Protein AF-A0A3C1A5S3-F1 (afdb_monomer_lite)

Radius of gyration: 15.79 Å; chains: 1; bounding box: 31×40×31 Å

Foldseek 3Di:
DVVCPPPDLVVLLVDALVNVQVVVVHDDPVCSVVSVVVNVVSNVVSCVVVVVPDDPPPVDDPDDPVPDPPPPD

Structure (mmCIF, N/CA/C/O backbone):
data_AF-A0A3C1A5S3-F1
#
_entry.id   AF-A0A3C1A5S3-F1
#
loop_
_atom_site.group_PDB
_atom_site.id
_atom_site.type_symbol
_atom_site.label_atom_id
_atom_site.label_alt_id
_atom_site.label_comp_id
_atom_site.label_asym_id
_atom_site.label_entity_id
_atom_site.label_seq_id
_atom_site.pdbx_PDB_ins_code
_atom_site.Cartn_x
_atom_site.Cartn_y
_atom_site.Cartn_z
_atom_site.occupancy
_atom_site.B_iso_or_equiv
_atom_site.auth_seq_id
_atom_site.auth_comp_id
_atom_site.auth_asym_id
_atom_site.auth_atom_id
_atom_site.pdbx_PDB_model_num
ATOM 1 N N . THR A 1 1 ? -7.135 1.419 -7.291 1.00 59.75 1 THR A N 1
ATOM 2 C CA . THR A 1 1 ? -8.071 1.471 -6.143 1.00 59.75 1 THR A CA 1
ATOM 3 C C . THR A 1 1 ? -8.912 0.212 -6.000 1.00 59.75 1 THR A C 1
ATOM 5 O O . THR A 1 1 ? -9.434 -0.012 -4.918 1.00 59.75 1 THR A O 1
ATOM 8 N N . GLU A 1 2 ? -9.033 -0.638 -7.025 1.00 78.94 2 GLU A N 1
ATOM 9 C CA . GLU A 1 2 ? -9.804 -1.887 -6.913 1.00 78.94 2 GLU A CA 1
ATOM 10 C C . GLU A 1 2 ? -9.156 -2.944 -6.010 1.00 78.94 2 GLU A C 1
ATOM 12 O O . GLU A 1 2 ? -9.860 -3.583 -5.243 1.00 78.94 2 GLU A O 1
ATOM 17 N N . MET A 1 3 ? -7.822 -3.052 -5.992 1.00 72.94 3 MET A N 1
ATOM 18 C CA . MET A 1 3 ? -7.107 -4.080 -5.209 1.00 72.94 3 MET A CA 1
ATOM 19 C C . MET A 1 3 ? -7.313 -4.023 -3.689 1.00 72.94 3 MET A C 1
ATOM 21 O O . MET A 1 3 ? -7.080 -5.014 -3.002 1.00 72.94 3 MET A O 1
ATOM 25 N N . VAL A 1 4 ? -7.710 -2.866 -3.160 1.00 76.12 4 VAL A N 1
ATOM 26 C CA . VAL A 1 4 ? -7.955 -2.648 -1.725 1.00 76.12 4 VAL A CA 1
ATOM 27 C C . VAL A 1 4 ? -9.440 -2.474 -1.406 1.00 76.12 4 VAL A C 1
ATOM 29 O O . VAL A 1 4 ? -9.815 -2.356 -0.244 1.00 76.12 4 VAL A O 1
ATOM 32 N N . LYS A 1 5 ? -10.310 -2.456 -2.423 1.00 78.81 5 LYS A N 1
ATOM 33 C CA . LYS A 1 5 ? -11.747 -2.252 -2.235 1.00 78.81 5 LYS A CA 1
ATOM 34 C C . LYS A 1 5 ? -12.368 -3.534 -1.671 1.00 78.81 5 LYS A C 1
ATOM 36 O O . LYS A 1 5 ? -12.250 -4.593 -2.272 1.00 78.81 5 LYS A O 1
ATOM 41 N N . GLY A 1 6 ? -13.022 -3.429 -0.514 1.00 80.94 6 GLY A N 1
ATOM 42 C CA . GLY A 1 6 ? -13.646 -4.568 0.172 1.00 80.94 6 GLY A CA 1
ATOM 43 C C . GLY A 1 6 ? -12.687 -5.423 1.009 1.00 80.94 6 GLY A C 1
ATOM 44 O O . GLY A 1 6 ? -13.143 -6.354 1.666 1.00 80.94 6 GLY A O 1
ATOM 45 N N . LYS A 1 7 ? -11.388 -5.096 1.028 1.00 83.94 7 LYS A N 1
ATOM 46 C CA . LYS A 1 7 ? -10.412 -5.724 1.922 1.00 83.94 7 LYS A CA 1
ATOM 47 C C . LYS A 1 7 ? -10.440 -5.090 3.307 1.00 83.94 7 LYS A C 1
ATOM 49 O O . LYS A 1 7 ? -10.845 -3.936 3.470 1.00 83.94 7 LYS A O 1
ATOM 54 N N . THR A 1 8 ? -9.986 -5.839 4.308 1.00 87.62 8 THR A N 1
ATOM 55 C CA . THR A 1 8 ? -9.796 -5.280 5.650 1.00 87.62 8 THR A CA 1
ATOM 56 C C . THR A 1 8 ? -8.596 -4.334 5.678 1.00 87.62 8 THR A C 1
ATOM 58 O O . THR A 1 8 ? -7.716 -4.379 4.818 1.00 87.62 8 THR A O 1
ATOM 61 N N . VAL A 1 9 ? -8.550 -3.468 6.691 1.00 83.94 9 VAL A N 1
ATOM 62 C CA . VAL A 1 9 ? -7.444 -2.521 6.890 1.00 83.94 9 VAL A CA 1
ATOM 63 C C . VAL A 1 9 ? -6.094 -3.241 7.014 1.00 83.94 9 VAL A C 1
ATOM 65 O O . VAL A 1 9 ? -5.094 -2.751 6.500 1.00 83.94 9 VAL A O 1
ATOM 68 N N . ASP A 1 10 ? -6.074 -4.412 7.652 1.00 84.25 10 ASP A N 1
ATOM 69 C CA . ASP A 1 10 ? -4.871 -5.232 7.818 1.00 84.25 10 ASP A CA 1
ATOM 70 C C . ASP A 1 10 ? -4.373 -5.782 6.474 1.00 84.25 10 ASP A C 1
ATOM 72 O O . ASP A 1 10 ? -3.215 -5.600 6.106 1.00 84.25 10 ASP A O 1
ATOM 76 N N . GLU A 1 11 ? -5.284 -6.318 5.658 1.00 84.25 11 GLU A N 1
ATOM 77 C CA . GLU A 1 11 ? -4.940 -6.787 4.314 1.00 84.25 11 GLU A CA 1
ATOM 78 C C . GLU A 1 11 ? -4.471 -5.657 3.389 1.00 84.25 11 GLU A C 1
ATOM 80 O O . GLU A 1 11 ? -3.608 -5.858 2.533 1.00 84.25 11 GLU A O 1
ATOM 85 N N . ALA A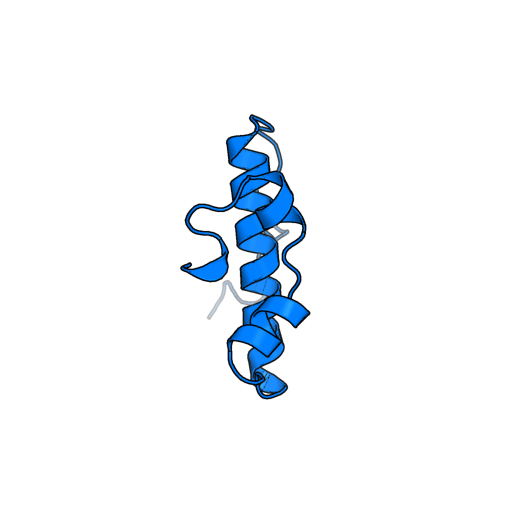 1 12 ? -5.025 -4.454 3.551 1.00 83.88 12 ALA A N 1
ATOM 86 C CA . ALA A 1 12 ? -4.586 -3.286 2.798 1.00 83.88 12 ALA A CA 1
ATOM 87 C C . ALA A 1 12 ? -3.191 -2.794 3.241 1.00 83.88 12 ALA A C 1
ATOM 89 O O . ALA A 1 12 ? -2.454 -2.265 2.410 1.00 83.88 12 ALA A O 1
ATOM 90 N N . LEU A 1 13 ? -2.796 -3.008 4.504 1.00 82.56 13 LEU A 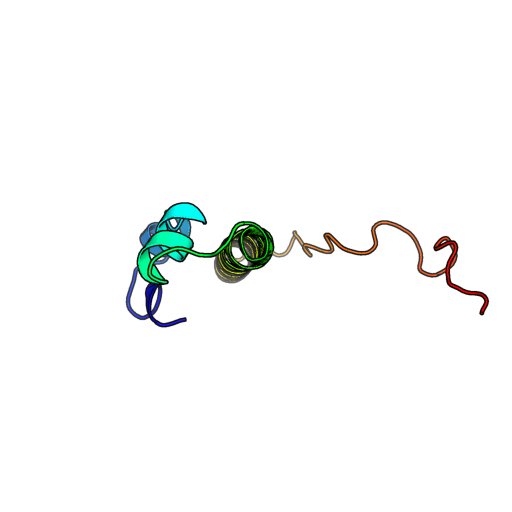N 1
ATOM 91 C CA . LEU A 1 13 ? -1.442 -2.724 5.009 1.00 82.56 13 LEU A CA 1
ATOM 92 C C . LEU A 1 13 ? -0.398 -3.726 4.512 1.00 82.56 13 LEU A C 1
ATOM 94 O O . LEU A 1 13 ? 0.764 -3.358 4.333 1.00 82.56 13 LEU A O 1
ATOM 98 N N . GLN A 1 14 ? -0.804 -4.975 4.280 1.00 84.81 14 GLN A N 1
ATOM 99 C CA . GLN A 1 14 ? 0.058 -6.009 3.704 1.00 84.81 14 GLN A CA 1
ATOM 100 C C . GLN A 1 14 ? 0.277 -5.841 2.192 1.00 84.81 14 GLN A C 1
ATOM 102 O O . GLN A 1 14 ? 1.070 -6.576 1.598 1.00 84.81 14 GLN A O 1
ATOM 107 N N . LEU A 1 15 ? -0.395 -4.877 1.553 1.00 83.69 15 LEU A N 1
ATOM 108 C CA . LEU A 1 15 ? -0.171 -4.557 0.150 1.00 83.69 15 LEU A CA 1
ATOM 109 C C . LEU A 1 15 ? 1.254 -4.018 -0.046 1.00 83.69 15 LEU A C 1
ATOM 111 O O . LEU A 1 15 ? 1.675 -3.074 0.621 1.00 83.69 15 LEU A O 1
ATOM 115 N N . THR A 1 16 ? 1.983 -4.608 -0.992 1.00 82.62 16 THR A N 1
ATOM 116 C CA . THR A 1 16 ? 3.353 -4.210 -1.340 1.00 82.62 16 THR A CA 1
ATOM 117 C C . THR A 1 16 ? 3.423 -3.645 -2.754 1.00 82.62 16 THR A C 1
ATOM 119 O O . THR A 1 16 ? 2.618 -4.005 -3.616 1.00 82.62 16 THR A O 1
ATOM 122 N N . ASN A 1 17 ? 4.426 -2.814 -3.031 1.00 80.25 17 ASN A N 1
ATOM 123 C CA . ASN A 1 17 ? 4.707 -2.257 -4.349 1.00 80.25 17 ASN A CA 1
ATOM 124 C C . ASN A 1 17 ? 4.838 -3.376 -5.388 1.00 80.25 17 ASN A C 1
ATOM 126 O O . ASN A 1 17 ? 4.359 -3.242 -6.505 1.00 80.25 17 ASN A O 1
ATOM 130 N N . LYS A 1 18 ? 5.433 -4.506 -4.995 1.00 81.62 18 LYS A N 1
ATOM 131 C CA . LYS A 1 18 ? 5.577 -5.689 -5.833 1.00 81.62 18 LYS A CA 1
ATOM 132 C C . LYS A 1 18 ? 4.215 -6.290 -6.181 1.00 81.62 18 LYS A C 1
ATOM 134 O O . LYS A 1 18 ? 3.955 -6.505 -7.357 1.00 81.62 18 LYS A O 1
ATOM 139 N N . ALA A 1 19 ? 3.319 -6.458 -5.206 1.00 82.25 19 ALA A N 1
ATOM 140 C CA . ALA A 1 19 ? 1.955 -6.923 -5.469 1.00 82.25 19 ALA A CA 1
ATOM 141 C C . ALA A 1 19 ? 1.177 -5.957 -6.384 1.00 82.25 19 ALA A C 1
ATOM 143 O O . ALA A 1 19 ? 0.427 -6.393 -7.252 1.00 82.25 19 ALA A O 1
ATOM 144 N N . VAL A 1 20 ? 1.395 -4.645 -6.230 1.00 79.12 20 VAL A N 1
ATOM 145 C CA . VAL A 1 20 ? 0.825 -3.614 -7.113 1.00 79.12 20 VAL A CA 1
ATOM 146 C C . VAL A 1 20 ? 1.376 -3.737 -8.537 1.00 79.12 20 VAL A C 1
ATOM 148 O O . VAL A 1 20 ? 0.617 -3.639 -9.495 1.00 79.12 20 VAL A O 1
ATOM 151 N N . MET A 1 21 ? 2.680 -3.973 -8.689 1.00 79.94 21 MET A N 1
ATOM 152 C CA . MET A 1 21 ? 3.323 -4.161 -9.991 1.00 79.94 21 MET A CA 1
ATOM 153 C C . MET A 1 21 ? 2.863 -5.444 -10.685 1.00 79.94 21 MET A C 1
ATOM 155 O O . MET A 1 21 ? 2.609 -5.417 -11.885 1.00 79.94 21 MET A O 1
ATOM 159 N N . GLU A 1 22 ? 2.742 -6.547 -9.943 1.00 81.81 22 GLU A N 1
ATOM 160 C CA . GLU A 1 22 ? 2.268 -7.833 -10.470 1.00 81.81 22 GLU A CA 1
ATOM 161 C C . GLU A 1 22 ? 0.799 -7.752 -10.904 1.00 81.81 22 GLU A C 1
ATOM 163 O O . GLU A 1 22 ? 0.442 -8.257 -11.963 1.00 81.81 22 GLU A O 1
ATOM 168 N N . ALA A 1 23 ? -0.044 -7.036 -10.155 1.00 79.56 23 ALA A N 1
ATOM 169 C CA . ALA A 1 23 ? -1.439 -6.808 -10.532 1.00 79.56 23 ALA A CA 1
ATOM 170 C C . ALA A 1 23 ? -1.614 -5.920 -11.776 1.00 79.56 23 ALA A C 1
ATOM 172 O O . ALA A 1 23 ? -2.679 -5.924 -12.390 1.00 79.56 23 ALA A O 1
ATOM 173 N N . LEU A 1 24 ? -0.589 -5.146 -12.137 1.00 75.88 24 LEU A N 1
ATOM 174 C CA . LEU A 1 24 ? -0.561 -4.301 -13.330 1.00 75.88 24 LEU A CA 1
ATOM 175 C C . LEU A 1 24 ? 0.173 -4.971 -14.509 1.00 75.88 24 LEU A C 1
ATOM 177 O O . LEU A 1 24 ? 0.585 -4.268 -15.426 1.00 75.88 24 LEU A O 1
ATOM 181 N N . ASP A 1 25 ? 0.331 -6.302 -14.480 1.00 75.56 25 ASP A N 1
ATOM 182 C CA . ASP A 1 25 ? 1.010 -7.114 -15.511 1.00 75.56 25 ASP A CA 1
ATOM 183 C C . ASP A 1 25 ? 2.490 -6.734 -15.725 1.00 75.56 25 ASP A C 1
ATOM 185 O O . ASP A 1 25 ? 3.067 -6.880 -16.799 1.00 75.56 25 ASP A O 1
ATOM 189 N N . GLY A 1 26 ? 3.131 -6.234 -14.665 1.00 69.62 26 GLY A N 1
ATOM 190 C CA . GLY A 1 26 ? 4.507 -5.762 -14.705 1.00 69.62 26 GLY A CA 1
ATOM 191 C C . GLY A 1 26 ? 4.607 -4.301 -15.140 1.00 69.62 26 GLY A C 1
ATOM 192 O O . GLY A 1 26 ? 4.216 -3.894 -16.230 1.00 69.62 26 GLY A O 1
ATOM 193 N N . LEU A 1 27 ? 5.209 -3.481 -14.278 1.00 68.94 27 LEU A N 1
ATOM 194 C CA . LEU A 1 27 ? 5.524 -2.096 -14.610 1.00 68.94 27 LEU A CA 1
ATOM 195 C C . LEU A 1 27 ? 6.949 -1.994 -15.166 1.00 68.94 27 LEU A C 1
ATOM 197 O O . LEU A 1 27 ? 7.881 -2.498 -14.534 1.00 68.94 27 LEU A O 1
ATOM 201 N N . PRO A 1 28 ? 7.166 -1.292 -16.294 1.00 76.50 28 PRO A N 1
ATOM 202 C CA . PRO A 1 28 ? 8.514 -1.020 -16.774 1.00 76.50 28 PRO A CA 1
ATOM 203 C C . PRO A 1 28 ? 9.307 -0.232 -15.713 1.00 76.50 28 PRO A C 1
ATOM 205 O O . PRO A 1 28 ? 8.714 0.550 -14.963 1.00 76.50 28 PRO A O 1
ATOM 208 N N . PRO A 1 29 ? 10.646 -0.364 -15.660 1.00 71.38 29 PRO A N 1
ATOM 209 C CA . PRO A 1 29 ? 11.482 0.148 -14.564 1.00 71.38 29 PRO A CA 1
ATOM 210 C C . PRO A 1 29 ? 11.298 1.647 -14.280 1.00 71.38 29 PRO A C 1
ATOM 212 O O . PRO A 1 29 ? 11.275 2.086 -13.135 1.00 71.38 29 PRO A O 1
ATOM 215 N N . GLN A 1 30 ? 11.048 2.428 -15.327 1.00 72.50 30 GLN A N 1
ATOM 216 C CA . GLN A 1 30 ? 10.744 3.862 -15.275 1.00 72.50 30 GLN A CA 1
ATOM 217 C C . GLN A 1 30 ? 9.421 4.237 -14.572 1.00 72.50 30 GLN A C 1
ATOM 219 O O . GLN A 1 30 ? 9.215 5.399 -14.230 1.00 72.50 30 GLN A O 1
ATOM 224 N N . LYS A 1 31 ? 8.505 3.284 -14.362 1.00 71.31 31 LYS A N 1
ATOM 225 C CA . LYS A 1 31 ? 7.205 3.491 -13.700 1.00 71.31 31 LYS A CA 1
ATOM 226 C C . LYS A 1 31 ? 7.138 2.884 -12.297 1.00 71.31 31 LYS A C 1
ATOM 228 O O . LYS A 1 31 ? 6.140 3.087 -11.614 1.00 71.31 31 LYS A O 1
ATOM 233 N N . ILE A 1 32 ? 8.192 2.211 -11.823 1.00 75.31 32 ILE A N 1
ATOM 234 C CA . ILE A 1 32 ? 8.230 1.582 -10.487 1.00 75.31 32 ILE A CA 1
ATOM 235 C C . ILE A 1 32 ? 7.962 2.601 -9.373 1.00 75.31 32 ILE A C 1
ATOM 237 O O . ILE A 1 32 ? 7.236 2.298 -8.429 1.00 75.31 32 ILE A O 1
ATOM 241 N N . HIS A 1 33 ? 8.453 3.833 -9.525 1.00 73.75 33 HIS A N 1
ATOM 242 C CA . HIS A 1 33 ? 8.169 4.936 -8.604 1.00 73.75 33 HIS A CA 1
ATOM 243 C C . HIS A 1 33 ? 6.662 5.143 -8.372 1.00 73.75 33 HIS A C 1
ATOM 245 O O . HIS A 1 33 ? 6.240 5.391 -7.249 1.00 73.75 33 HIS A O 1
ATOM 251 N N . CYS A 1 34 ? 5.820 4.951 -9.394 1.00 76.88 34 CYS A N 1
ATOM 252 C CA . CYS A 1 34 ? 4.367 5.059 -9.254 1.00 76.88 34 CYS A CA 1
ATOM 253 C C . CYS A 1 34 ? 3.775 3.964 -8.352 1.00 76.88 34 CYS A C 1
ATOM 255 O O . CYS A 1 34 ? 2.763 4.197 -7.700 1.00 76.88 34 CYS A O 1
ATOM 257 N N . SER A 1 35 ? 4.404 2.786 -8.297 1.00 78.00 35 SER A N 1
ATOM 258 C CA . SER A 1 35 ? 3.979 1.690 -7.414 1.00 78.00 35 SER A CA 1
ATOM 259 C C . SER A 1 35 ? 4.389 1.942 -5.966 1.00 78.00 35 SER A C 1
ATOM 261 O O . SER A 1 35 ? 3.624 1.630 -5.059 1.00 78.00 35 SER A O 1
ATOM 263 N N . VAL A 1 36 ? 5.563 2.546 -5.756 1.00 81.38 36 VAL A N 1
ATOM 264 C CA . VAL A 1 36 ? 6.035 2.972 -4.428 1.00 81.38 36 VAL A CA 1
ATOM 265 C C . VAL A 1 36 ? 5.127 4.070 -3.878 1.00 81.38 36 VAL A C 1
ATOM 267 O O . VAL A 1 36 ? 4.559 3.905 -2.804 1.00 81.38 36 VAL A O 1
ATOM 270 N N . LEU A 1 37 ? 4.861 5.112 -4.673 1.00 82.75 37 LEU A N 1
ATOM 271 C CA . LEU A 1 37 ? 3.932 6.179 -4.292 1.00 82.75 37 LEU A CA 1
ATOM 272 C C . LEU A 1 37 ? 2.532 5.651 -3.950 1.00 82.75 37 LEU A C 1
ATOM 274 O O . LEU A 1 37 ? 1.902 6.126 -3.008 1.00 82.75 37 LEU A O 1
ATOM 278 N N . ALA A 1 38 ? 2.027 4.679 -4.716 1.00 82.62 38 ALA A N 1
ATOM 279 C CA . ALA A 1 38 ? 0.720 4.082 -4.459 1.00 82.62 38 ALA A CA 1
ATOM 280 C C . ALA A 1 38 ? 0.688 3.294 -3.139 1.00 82.62 38 ALA A C 1
ATOM 282 O O . ALA A 1 38 ? -0.296 3.376 -2.405 1.00 82.62 38 ALA A O 1
ATOM 283 N N . GLU A 1 39 ? 1.755 2.554 -2.827 1.00 83.31 39 GLU A N 1
ATOM 284 C CA . GLU A 1 39 ? 1.896 1.835 -1.559 1.00 83.31 39 GLU A CA 1
ATOM 285 C C . GLU A 1 39 ? 1.920 2.808 -0.368 1.00 83.31 39 GLU A C 1
ATOM 287 O O . GLU A 1 39 ? 1.150 2.653 0.584 1.00 83.31 39 GLU A O 1
ATOM 292 N N . GLU A 1 40 ? 2.759 3.843 -0.442 1.00 83.75 40 GLU A N 1
ATOM 293 C CA . GLU A 1 40 ? 2.915 4.837 0.624 1.00 83.75 40 GLU A CA 1
ATOM 294 C C . GLU A 1 40 ? 1.634 5.641 0.860 1.00 83.75 40 GLU A C 1
ATOM 296 O O . GLU A 1 40 ? 1.231 5.847 2.008 1.00 83.75 40 GLU A O 1
ATOM 301 N N . ALA A 1 41 ? 0.940 6.037 -0.212 1.00 84.00 41 ALA A N 1
ATOM 302 C CA . ALA A 1 41 ? -0.331 6.748 -0.116 1.00 84.00 41 ALA A CA 1
ATOM 303 C C . ALA A 1 41 ? -1.408 5.918 0.601 1.00 84.00 41 ALA A C 1
ATOM 305 O O . ALA A 1 41 ? -2.144 6.452 1.431 1.00 84.00 41 ALA A O 1
ATOM 306 N N . ILE A 1 42 ? -1.489 4.611 0.321 1.00 83.31 42 ILE A N 1
ATOM 307 C CA . ILE A 1 42 ? -2.456 3.714 0.971 1.00 83.31 42 ILE A CA 1
ATOM 308 C C . ILE A 1 42 ? -2.108 3.522 2.448 1.00 83.31 42 ILE A C 1
ATOM 310 O O . ILE A 1 42 ? -2.988 3.652 3.298 1.00 83.31 42 ILE A O 1
ATOM 314 N N . LYS A 1 43 ? -0.832 3.282 2.772 1.00 83.12 43 LYS A N 1
ATOM 315 C CA . LYS A 1 43 ? -0.372 3.160 4.166 1.00 83.12 43 LYS A CA 1
ATOM 316 C C . LYS A 1 43 ? -0.664 4.425 4.969 1.00 83.12 43 LYS A C 1
ATOM 318 O O . LYS A 1 43 ? -1.194 4.336 6.073 1.00 83.12 43 LYS A O 1
ATOM 323 N N . SER A 1 44 ? -0.387 5.591 4.389 1.00 83.19 44 SER A N 1
ATOM 324 C CA . SER A 1 44 ? -0.658 6.891 5.010 1.00 83.19 44 SER A CA 1
ATOM 325 C C . SER A 1 44 ? -2.160 7.130 5.215 1.00 83.19 44 SER A C 1
ATOM 327 O O . SER A 1 44 ? -2.585 7.536 6.296 1.00 83.19 44 SER A O 1
ATOM 329 N N . ALA A 1 45 ? -2.992 6.794 4.223 1.00 83.75 45 ALA A N 1
ATOM 330 C CA . ALA A 1 45 ? -4.446 6.891 4.345 1.00 83.75 45 ALA A CA 1
ATOM 331 C C . ALA A 1 45 ? -5.007 5.968 5.443 1.00 83.75 45 ALA A C 1
ATOM 333 O O . ALA A 1 45 ? -5.913 6.358 6.177 1.00 83.75 45 ALA A O 1
ATOM 334 N N . ILE A 1 46 ? -4.450 4.763 5.587 1.00 82.56 46 ILE A N 1
ATOM 335 C CA . ILE A 1 46 ? -4.824 3.816 6.643 1.00 82.56 46 ILE A CA 1
ATOM 336 C C . ILE A 1 46 ? -4.398 4.319 8.028 1.00 82.56 46 ILE A C 1
ATOM 338 O O . ILE 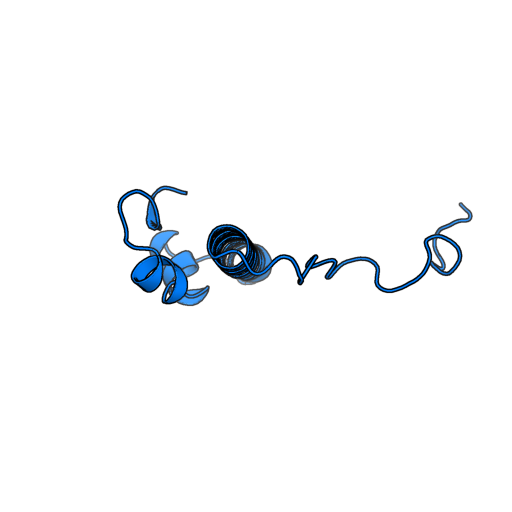A 1 46 ? -5.188 4.245 8.969 1.00 82.56 46 ILE A O 1
ATOM 342 N N . ASP A 1 47 ? -3.175 4.832 8.167 1.00 82.19 47 ASP A N 1
ATOM 343 C CA . ASP A 1 47 ? -2.678 5.387 9.434 1.00 82.19 47 ASP A CA 1
ATOM 344 C C . ASP A 1 47 ? -3.538 6.576 9.888 1.00 82.19 47 ASP A C 1
ATOM 346 O O . ASP A 1 47 ? -3.950 6.657 11.050 1.00 82.19 47 ASP A O 1
ATOM 350 N N . ASN A 1 48 ? -3.919 7.430 8.930 1.00 82.81 48 ASN A N 1
ATOM 351 C CA . ASN A 1 48 ? -4.848 8.531 9.152 1.00 82.81 48 ASN A CA 1
ATOM 352 C C . ASN A 1 48 ? -6.241 8.036 9.577 1.00 82.81 48 ASN A C 1
ATOM 354 O O . ASN A 1 48 ? -6.799 8.540 10.551 1.00 82.81 48 ASN A O 1
ATOM 358 N N . TYR A 1 49 ? -6.772 7.003 8.913 1.00 82.69 49 TYR A N 1
ATOM 359 C CA . TYR A 1 49 ? -8.057 6.391 9.268 1.00 82.69 49 TYR A CA 1
ATOM 360 C C . TYR A 1 49 ? -8.069 5.805 10.690 1.00 82.69 49 TYR A C 1
ATOM 362 O O . TYR A 1 49 ? -9.083 5.877 11.383 1.00 82.69 49 TYR A O 1
ATOM 370 N N . ARG A 1 50 ? -6.943 5.254 11.163 1.00 80.50 50 ARG A N 1
ATOM 371 C CA . ARG A 1 50 ? -6.816 4.656 12.506 1.00 80.50 50 ARG A CA 1
ATOM 372 C C . ARG A 1 50 ? -6.719 5.680 13.648 1.00 80.50 50 ARG A C 1
ATOM 374 O O . ARG A 1 50 ? -6.625 5.269 14.802 1.00 80.50 50 ARG A O 1
ATOM 381 N N . GLY A 1 51 ? -6.764 6.982 13.360 1.00 70.56 51 GLY A N 1
ATOM 382 C CA . GLY A 1 51 ? -6.758 8.038 14.381 1.00 70.56 51 GLY A CA 1
ATOM 383 C C . GLY A 1 51 ? -5.364 8.487 14.824 1.00 70.56 51 GLY A C 1
ATOM 384 O O . GLY A 1 51 ? -5.236 9.193 15.824 1.00 70.56 51 GLY A O 1
ATOM 385 N N . SER A 1 52 ? -4.315 8.119 14.084 1.00 58.44 52 SER A N 1
ATOM 386 C CA . SER A 1 52 ? -2.970 8.665 14.274 1.00 58.44 52 SER A CA 1
ATOM 387 C C . SER A 1 52 ? -2.875 10.017 13.558 1.00 58.44 52 SER A C 1
ATOM 389 O O . SER A 1 52 ? -2.398 10.153 12.430 1.00 58.44 52 SER A O 1
ATOM 391 N N . SER A 1 53 ? -3.408 11.051 14.204 1.00 50.91 53 SER A N 1
ATOM 392 C CA . SER A 1 53 ? -3.298 12.450 13.785 1.00 50.91 53 SER A CA 1
ATOM 393 C C . SER A 1 53 ? -1.841 12.920 13.887 1.00 50.91 53 SER A C 1
ATOM 395 O O . SER A 1 53 ? -1.500 13.627 14.832 1.00 50.91 53 SER A O 1
ATOM 397 N N . GLY A 1 54 ? -0.933 12.498 12.998 1.00 53.00 54 GLY A N 1
ATOM 398 C CA . GLY A 1 54 ? 0.470 12.840 13.264 1.00 53.00 54 GLY A CA 1
ATOM 399 C C . GLY A 1 54 ? 1.550 12.576 12.234 1.00 53.00 54 GLY A C 1
ATOM 400 O O . GLY A 1 54 ? 2.711 12.808 12.564 1.00 53.00 54 GLY A O 1
ATOM 401 N N . LYS A 1 55 ? 1.252 12.130 11.013 1.00 50.91 55 LYS A N 1
ATOM 402 C CA . LYS A 1 55 ? 2.277 12.082 9.960 1.00 50.91 55 LYS A CA 1
ATOM 403 C C . LYS A 1 55 ? 1.703 12.609 8.657 1.00 50.91 55 LYS A C 1
ATOM 405 O O . LYS A 1 55 ? 1.310 11.864 7.770 1.00 50.91 55 LYS A O 1
ATOM 410 N N . SER A 1 56 ? 1.672 13.934 8.553 1.00 47.06 56 SER A N 1
ATOM 411 C CA . SER A 1 56 ? 1.727 14.628 7.273 1.00 47.06 56 SER A CA 1
ATOM 412 C C . SER A 1 56 ? 2.972 14.134 6.533 1.00 47.06 56 SER A C 1
ATOM 414 O O . SER A 1 56 ? 4.077 14.633 6.743 1.00 47.06 56 SER A O 1
ATOM 416 N N . VAL A 1 57 ? 2.810 13.097 5.705 1.00 51.72 57 VAL A N 1
ATOM 417 C CA . VAL A 1 57 ? 3.843 12.662 4.761 1.00 51.72 57 VAL A CA 1
ATOM 418 C C . VAL A 1 57 ? 3.936 13.744 3.701 1.00 51.72 57 VAL A C 1
ATOM 420 O O . VAL A 1 57 ? 3.284 13.728 2.662 1.00 51.72 57 VAL A O 1
ATOM 423 N N . HIS A 1 58 ? 4.728 14.747 4.037 1.00 52.47 58 HIS A N 1
ATOM 424 C CA . HIS A 1 58 ? 5.281 15.690 3.106 1.00 52.47 58 HIS A CA 1
ATOM 425 C C . HIS A 1 58 ? 6.671 15.191 2.705 1.00 52.47 58 HIS A C 1
ATOM 427 O O . HIS A 1 58 ? 7.690 15.778 3.064 1.00 52.47 58 HIS A O 1
ATOM 433 N N . GLU A 1 59 ? 6.725 14.071 1.985 1.00 57.00 59 GLU A N 1
ATOM 434 C CA . GLU A 1 59 ? 7.972 13.579 1.386 1.00 57.00 59 GLU A CA 1
ATOM 435 C C . GLU A 1 59 ? 8.179 14.272 0.027 1.00 57.00 59 GLU A C 1
ATOM 437 O O . GLU A 1 59 ? 8.175 13.650 -1.032 1.00 57.00 59 GLU A O 1
ATOM 442 N N . GLY A 1 60 ? 8.259 15.608 0.051 1.00 51.91 60 GLY A N 1
ATOM 443 C CA . GLY A 1 60 ? 8.369 16.410 -1.172 1.00 51.91 60 GLY A CA 1
ATOM 444 C C . GLY A 1 60 ? 8.827 17.863 -1.026 1.00 51.91 60 GLY A C 1
ATOM 445 O O . GLY A 1 60 ? 9.178 18.467 -2.031 1.00 51.91 60 GLY A O 1
ATOM 446 N N . CYS A 1 61 ? 8.873 18.436 0.177 1.00 46.22 61 CYS A N 1
ATOM 447 C CA . CYS A 1 61 ? 9.518 19.732 0.445 1.00 46.22 61 CYS A CA 1
ATOM 448 C C . CYS A 1 61 ? 9.790 19.879 1.956 1.00 46.22 61 CYS A C 1
ATOM 450 O O . CYS A 1 61 ? 9.2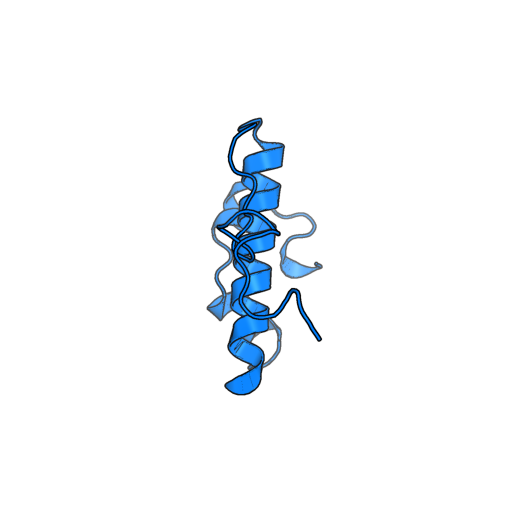14 20.702 2.667 1.00 46.22 61 CYS A O 1
ATOM 452 N N . LYS A 1 62 ? 10.684 19.039 2.492 1.00 56.31 62 LYS A N 1
ATOM 453 C CA . LYS A 1 62 ? 11.315 19.314 3.792 1.00 56.31 62 LYS A CA 1
ATOM 454 C C . LYS A 1 62 ?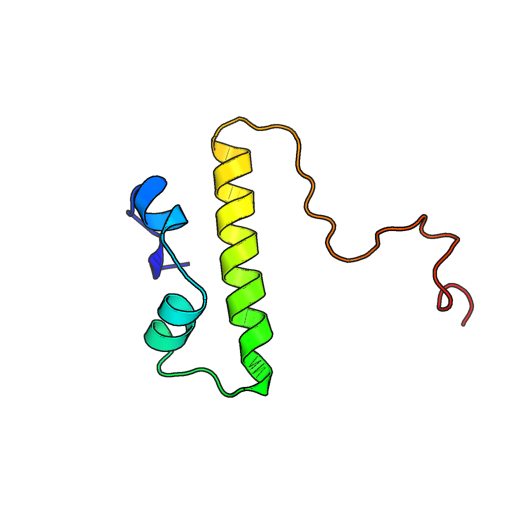 12.291 20.476 3.639 1.00 56.31 62 LYS A C 1
ATOM 456 O O . LYS A 1 62 ? 13.494 20.273 3.564 1.00 56.31 62 LYS A O 1
ATOM 461 N N . SER A 1 63 ? 11.746 21.669 3.529 1.00 45.34 63 SER A N 1
ATOM 462 C CA . SER A 1 63 ? 12.324 22.916 3.999 1.00 45.34 63 SER A CA 1
ATOM 463 C C . SER A 1 63 ? 11.377 24.008 3.561 1.00 45.34 63 SER A C 1
ATOM 465 O O . SER A 1 63 ? 10.803 23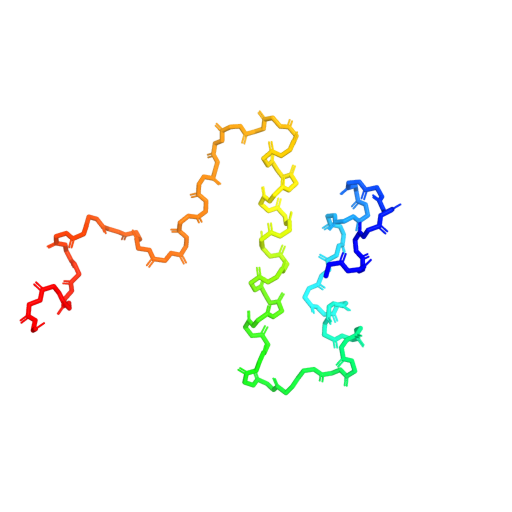.948 2.477 1.00 45.34 63 SER A O 1
ATOM 467 N N . ASP A 1 64 ? 11.209 24.977 4.444 1.00 49.03 64 ASP A N 1
ATOM 468 C CA . ASP A 1 64 ? 10.665 26.301 4.197 1.00 49.03 64 ASP A CA 1
ATOM 469 C C . ASP A 1 64 ? 10.637 26.645 2.702 1.00 49.03 64 ASP A C 1
ATOM 471 O O . ASP A 1 64 ? 11.676 26.605 2.040 1.00 49.03 64 ASP A O 1
ATOM 475 N N . CYS A 1 65 ? 9.476 27.031 2.163 1.00 55.50 65 CYS A N 1
ATOM 476 C CA . CYS A 1 65 ? 9.336 27.429 0.754 1.00 55.50 65 CYS A CA 1
ATOM 477 C C . CYS A 1 65 ? 10.360 28.504 0.317 1.00 55.50 65 CYS A C 1
ATOM 479 O O . CYS A 1 65 ? 10.573 28.713 -0.872 1.00 55.50 65 CYS A O 1
ATOM 481 N N . ASN A 1 66 ? 11.000 29.170 1.283 1.00 60.66 66 ASN A N 1
ATOM 482 C CA . ASN A 1 66 ? 12.041 30.172 1.111 1.00 60.66 66 ASN A CA 1
ATOM 483 C C . ASN A 1 66 ? 13.471 29.610 0.907 1.00 60.66 66 ASN A C 1
ATOM 485 O O . ASN A 1 66 ? 14.379 30.377 0.607 1.00 60.66 66 ASN A O 1
ATOM 489 N N . ALA A 1 67 ? 13.705 28.303 1.080 1.00 60.81 67 ALA A N 1
ATOM 490 C CA . ALA A 1 67 ? 15.033 27.676 0.987 1.00 60.81 67 ALA A CA 1
ATOM 491 C C . ALA A 1 67 ? 15.229 26.800 -0.268 1.00 60.81 67 ALA A C 1
ATOM 493 O O . ALA A 1 67 ? 16.288 26.197 -0.447 1.00 60.81 67 ALA A O 1
ATOM 494 N N . CYS A 1 68 ? 14.240 26.723 -1.165 1.00 53.66 68 CYS A N 1
ATOM 495 C CA . CYS A 1 68 ? 14.390 25.981 -2.414 1.00 53.66 68 CYS A CA 1
ATOM 496 C C . CYS A 1 68 ? 15.209 26.784 -3.446 1.00 53.66 68 CYS A C 1
ATOM 498 O O . CYS A 1 68 ? 14.809 27.895 -3.796 1.00 53.66 68 CYS A O 1
ATOM 500 N N . PRO A 1 69 ? 16.270 26.210 -4.054 1.00 59.91 69 PRO A N 1
ATOM 501 C CA . PRO A 1 69 ? 17.118 26.883 -5.055 1.00 59.91 69 PRO A CA 1
ATOM 502 C C . PRO A 1 69 ? 16.404 27.209 -6.385 1.00 59.91 69 PRO A C 1
ATOM 504 O O . PRO A 1 69 ? 17.030 27.682 -7.331 1.00 59.91 69 PRO A O 1
ATOM 507 N N . HIS A 1 70 ? 15.095 26.963 -6.465 1.00 61.06 70 HIS A N 1
ATOM 508 C CA . HIS A 1 70 ? 14.249 27.198 -7.633 1.00 61.06 70 HIS A CA 1
ATOM 509 C C . HIS A 1 70 ? 13.255 28.358 -7.440 1.00 61.06 70 HIS A C 1
ATOM 511 O O . HIS A 1 70 ? 12.522 28.676 -8.370 1.00 61.06 70 HIS A O 1
ATOM 517 N N . ALA A 1 71 ? 13.231 29.020 -6.276 1.00 53.69 71 ALA A N 1
ATOM 518 C CA . ALA A 1 71 ? 12.295 30.107 -5.957 1.00 53.69 71 ALA A CA 1
ATOM 519 C C . ALA A 1 71 ? 12.678 31.476 -6.576 1.00 53.69 71 ALA A C 1
ATOM 521 O O . ALA A 1 71 ? 12.493 32.518 -5.953 1.00 53.69 71 ALA A O 1
ATOM 522 N N . GLY A 1 72 ? 13.254 31.491 -7.783 1.00 58.44 72 GLY A N 1
ATOM 523 C CA . GLY A 1 72 ? 13.835 32.708 -8.363 1.00 58.44 72 GLY A CA 1
ATOM 524 C C . GLY A 1 72 ? 14.117 32.669 -9.864 1.00 58.44 72 GLY A C 1
ATOM 525 O O . GLY A 1 72 ? 15.111 33.246 -10.306 1.00 58.44 72 GLY A O 1
ATOM 526 N N . LYS A 1 73 ? 13.283 31.992 -10.656 1.00 48.38 73 LYS A N 1
ATOM 527 C CA . LYS A 1 73 ? 13.212 32.218 -12.105 1.00 48.38 73 LYS A CA 1
ATOM 528 C C . LYS A 1 73 ? 11.766 32.395 -12.535 1.00 48.38 73 LYS A C 1
ATOM 530 O O . LYS A 1 73 ? 10.921 31.653 -11.992 1.00 48.38 73 LYS A O 1
#

Secondary structure (DSSP, 8-state):
-GGGTT--HHHHHT--HHHHHHHTT---GGGHHHHHHHHHHHHHHHHHHTT-TT----TT--S-TTS-TTTT-

pLDDT: mean 71.7, std 12.87, range [45.34, 87.62]

Sequence (73 aa):
TEMVKGKTVDEALQLTNKAVMEALDGLPPQKIHCSVLAEEAIKSAIDNYRGSSGKSVHEGCKSDCNACPHAGK